Protein AF-A0AA38I294-F1 (afdb_monomer_lite)

Organism: NCBI:txid2755281

Radius of gyration: 41.19 Å; chains: 1; bounding box: 91×27×116 Å

Secondary structure (DSSP, 8-state):
--HHHH-HHHHHHHHHHHHHH---S--HHHHHHHHTTSSS-HHHHHHHHHHHHHHHHHHHHHHHHHHTTHHHHHHHHHHHHTT--S------HHHHHHHHHHHHHHHHHHHHHHHHHHHHHHHHHHHHHHHHHHHHHHHHHHHHHHHHT--

Foldseek 3Di:
DDPCLVDVVVVLVVQLVVLLVPDPVADLVNQCVVCVPVPDRSVVVNVVVSVVSSVVSSVVSVVCCVVVVVVVVSVVVVVVVVVDPDDDDDDDPVRVVVVVVVVVVVVVVVVVVVVVVVVVVVVVVVVVVVVVVVVVVVVVVVVVVVVVVVD

Sequence (151 aa):
MNPYTEHPGLALAALEKIAEEIPSGVSALDMGEVVTKLGTCPTEIHESITKSISEELKNNIRVFWEAQNVEEKLETIKGLERRDDNVRLAMSQEEVMNAINAKYLKLTKEGLLARIKKTQEENACLEKVLKEKAAMVKRQMDAVKKCDFML

pLDDT: mean 83.88, std 12.33, range [45.75, 97.81]

Structure (mmCIF, N/CA/C/O backbone):
data_AF-A0AA38I294-F1
#
_entry.id   AF-A0AA38I294-F1
#
loop_
_atom_site.group_PDB
_atom_site.id
_atom_site.type_symbol
_atom_site.label_atom_id
_atom_site.label_alt_id
_atom_site.label_comp_id
_atom_site.label_asym_id
_atom_site.label_entity_id
_atom_site.label_seq_id
_atom_site.pdbx_PDB_ins_code
_atom_site.Cartn_x
_atom_site.Cartn_y
_atom_site.Cartn_z
_atom_site.occupancy
_atom_site.B_iso_or_equiv
_atom_site.auth_seq_id
_atom_site.auth_comp_id
_atom_site.auth_asym_id
_atom_site.auth_atom_id
_atom_site.pdbx_PDB_model_num
ATOM 1 N N . MET A 1 1 ? -17.642 15.347 7.803 1.00 56.06 1 MET A N 1
ATOM 2 C CA . MET A 1 1 ? -16.660 14.312 8.193 1.00 56.06 1 MET A CA 1
ATOM 3 C C . MET A 1 1 ? -16.864 13.982 9.662 1.00 56.06 1 MET A C 1
ATOM 5 O O . MET A 1 1 ? -17.294 14.858 10.402 1.00 56.06 1 MET A O 1
ATOM 9 N N . ASN A 1 2 ? -16.655 12.727 10.065 1.00 64.56 2 ASN A N 1
ATOM 10 C CA . ASN A 1 2 ? -16.801 12.297 11.457 1.00 64.56 2 ASN A CA 1
ATOM 11 C C . ASN A 1 2 ? -15.514 12.668 12.244 1.00 64.56 2 ASN A C 1
ATOM 13 O O . ASN A 1 2 ? -14.419 12.427 11.732 1.00 64.56 2 ASN A O 1
ATOM 17 N N . PRO A 1 3 ? -15.585 13.237 13.463 1.00 61.72 3 PRO A N 1
ATOM 18 C CA . PRO A 1 3 ? -14.394 13.559 14.263 1.00 61.72 3 PRO A CA 1
ATOM 19 C C . PRO A 1 3 ? -13.466 12.356 14.523 1.00 61.72 3 PRO A C 1
ATOM 21 O 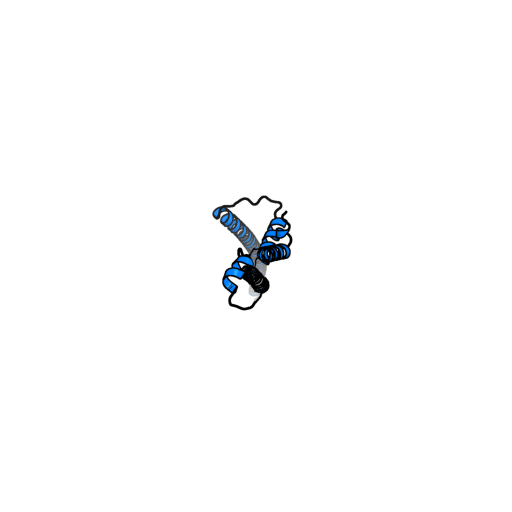O . PRO A 1 3 ? -12.251 12.524 14.626 1.00 61.72 3 PRO A O 1
ATOM 24 N N . TYR A 1 4 ? -14.003 11.132 14.553 1.00 65.69 4 TYR A N 1
ATOM 25 C CA . TYR A 1 4 ? -13.231 9.902 14.786 1.00 65.69 4 TYR A CA 1
ATOM 26 C C . TYR A 1 4 ? -12.394 9.457 13.576 1.00 65.69 4 TYR A C 1
ATOM 28 O O . TYR A 1 4 ? -11.407 8.746 13.738 1.00 65.69 4 TYR A O 1
ATOM 36 N N . THR A 1 5 ? -12.752 9.903 12.367 1.00 60.03 5 THR A N 1
ATOM 37 C CA . THR A 1 5 ? -11.949 9.689 11.148 1.00 60.03 5 THR A CA 1
ATOM 38 C C . THR A 1 5 ? -10.780 10.669 11.030 1.00 60.03 5 THR A C 1
ATOM 40 O O . THR A 1 5 ? -9.805 10.399 10.332 1.00 60.03 5 THR A O 1
ATOM 43 N N . GLU A 1 6 ? -10.837 11.813 11.716 1.00 64.19 6 GLU A N 1
ATOM 44 C CA . GLU A 1 6 ? -9.790 12.833 11.623 1.00 64.19 6 GLU A CA 1
ATOM 45 C C . GLU A 1 6 ? -8.672 12.643 12.650 1.00 64.19 6 GLU A C 1
ATOM 47 O O . GLU A 1 6 ? -7.526 12.998 12.362 1.00 64.19 6 GLU A O 1
ATOM 52 N N . HIS A 1 7 ? -8.968 12.029 13.795 1.00 77.12 7 HIS A N 1
ATOM 53 C CA . HIS A 1 7 ? -8.000 11.775 14.856 1.00 77.12 7 HIS A CA 1
ATOM 54 C C . HIS A 1 7 ? -8.198 10.365 15.435 1.00 77.12 7 HIS A C 1
ATOM 56 O O . HIS A 1 7 ? -9.078 10.178 16.277 1.00 77.12 7 HIS A O 1
ATOM 62 N N . PRO A 1 8 ? -7.371 9.379 15.037 1.00 77.62 8 PRO A N 1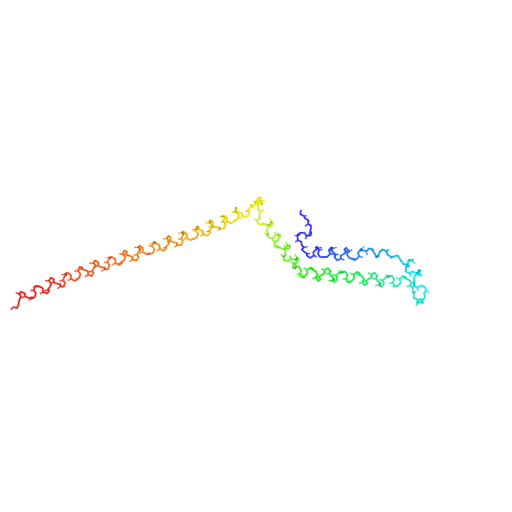
ATOM 63 C CA . PRO A 1 8 ? -7.454 8.008 15.546 1.00 77.62 8 PRO A CA 1
ATOM 64 C C . PRO A 1 8 ? -7.409 7.928 17.079 1.00 77.62 8 PRO A C 1
ATOM 66 O O . PRO A 1 8 ? -8.174 7.180 17.682 1.00 77.62 8 PRO A O 1
ATOM 69 N N . GLY A 1 9 ? -6.605 8.779 17.725 1.00 81.56 9 GLY A N 1
ATOM 70 C CA . GLY A 1 9 ? -6.566 8.881 19.187 1.00 81.56 9 GLY A CA 1
ATOM 71 C C . GLY A 1 9 ? -7.896 9.309 19.825 1.00 81.56 9 GLY A C 1
ATOM 72 O O . GLY A 1 9 ? -8.216 8.858 20.921 1.00 81.56 9 GLY A O 1
ATOM 73 N N . LEU A 1 10 ? -8.722 10.114 19.140 1.00 84.62 10 LEU A N 1
ATOM 74 C CA . LEU A 1 10 ? -10.067 10.458 19.625 1.00 84.62 10 LEU A CA 1
ATOM 75 C C . LEU A 1 10 ? -11.034 9.275 19.512 1.00 84.62 10 LEU A C 1
ATOM 77 O O . LEU A 1 10 ? -11.943 9.156 20.329 1.00 84.62 10 LEU A O 1
ATOM 81 N N . ALA A 1 11 ? -10.849 8.404 18.518 1.00 85.38 11 ALA A N 1
ATOM 82 C CA . ALA A 1 11 ? -11.647 7.192 18.370 1.00 85.38 11 ALA A CA 1
ATOM 83 C C . ALA A 1 11 ? -11.330 6.178 19.480 1.00 85.38 11 ALA A C 1
ATOM 85 O O . ALA A 1 11 ? -12.253 5.646 20.095 1.00 85.38 11 ALA A O 1
ATOM 86 N N . LEU A 1 12 ? -10.045 5.979 19.800 1.00 88.31 12 LEU A N 1
ATOM 87 C CA . LEU A 1 12 ? -9.631 5.155 20.938 1.00 88.31 12 LEU A CA 1
ATOM 88 C C . LEU A 1 12 ? -10.170 5.721 22.259 1.00 88.31 12 LEU A C 1
ATOM 90 O O . LEU A 1 12 ? -10.798 4.995 23.023 1.00 88.31 12 LEU A O 1
ATOM 94 N N . ALA A 1 13 ? -10.015 7.028 22.492 1.00 87.69 13 ALA A N 1
ATOM 95 C CA . ALA A 1 13 ? -10.537 7.678 23.694 1.00 87.69 13 ALA A CA 1
ATOM 96 C C . ALA A 1 13 ? -12.067 7.547 23.823 1.00 87.69 13 ALA A C 1
ATOM 98 O O . ALA A 1 13 ? -12.586 7.371 24.923 1.00 87.69 13 ALA A O 1
ATOM 99 N N . ALA A 1 14 ? -12.804 7.596 22.709 1.00 87.38 14 ALA A N 1
ATOM 100 C CA . ALA A 1 14 ? -14.247 7.375 22.714 1.00 87.38 14 ALA A CA 1
ATOM 101 C C . ALA A 1 14 ? -14.613 5.929 23.082 1.00 87.38 14 ALA A C 1
ATOM 103 O O . ALA A 1 14 ? -15.543 5.724 23.857 1.00 87.38 14 ALA A O 1
ATOM 104 N N . LEU A 1 15 ? -13.877 4.935 22.577 1.00 88.00 15 LEU A N 1
ATOM 105 C CA . LEU A 1 15 ? -14.075 3.530 22.946 1.00 88.00 15 LEU A CA 1
ATOM 106 C C . LEU A 1 15 ? -13.750 3.276 24.423 1.00 88.00 15 LEU A C 1
ATOM 108 O O . LEU A 1 15 ? -14.506 2.588 25.105 1.00 88.00 15 LEU A O 1
ATOM 112 N N . GLU A 1 16 ? -12.670 3.870 24.933 1.00 89.50 16 GLU A N 1
ATOM 113 C CA . GLU A 1 16 ? -12.313 3.791 26.353 1.00 89.50 16 GLU A CA 1
ATOM 114 C C . GLU A 1 16 ? -13.381 4.425 27.246 1.00 89.50 16 GLU A C 1
ATOM 116 O O . GLU A 1 16 ? -13.715 3.863 28.285 1.00 89.50 16 GLU A O 1
ATOM 121 N N . LYS A 1 17 ? -13.961 5.552 26.819 1.00 88.06 17 LYS A N 1
ATOM 122 C CA . LYS A 1 17 ? -15.071 6.198 27.523 1.00 88.06 17 LYS A CA 1
ATOM 123 C C . LYS A 1 17 ? -16.342 5.348 27.502 1.00 88.06 17 LYS A C 1
ATOM 125 O O . LYS A 1 17 ? -16.997 5.210 28.527 1.00 88.06 17 LYS A O 1
ATOM 130 N N . ILE A 1 18 ? -16.671 4.721 26.372 1.00 86.06 18 ILE A N 1
ATOM 131 C CA . ILE A 1 18 ? -17.796 3.776 26.312 1.00 86.06 18 ILE A CA 1
ATOM 132 C C . ILE A 1 18 ? -17.566 2.635 27.310 1.00 86.06 18 ILE A C 1
ATOM 134 O O . ILE A 1 18 ? -18.492 2.275 28.024 1.00 86.06 18 ILE A O 1
ATOM 138 N N . ALA A 1 19 ? -16.339 2.120 27.432 1.00 85.75 19 ALA A N 1
ATOM 139 C CA . ALA A 1 19 ? -16.006 1.083 28.410 1.00 85.75 19 ALA A CA 1
ATOM 140 C C . ALA A 1 19 ? -16.110 1.534 29.883 1.00 85.75 19 ALA A C 1
ATOM 142 O O . ALA A 1 19 ? -16.285 0.692 30.761 1.00 85.75 19 ALA A O 1
ATOM 143 N N . GLU A 1 20 ? -16.014 2.834 30.179 1.00 81.94 20 GLU A N 1
ATOM 144 C CA . GLU A 1 20 ? -16.330 3.396 31.508 1.00 81.94 20 GLU A CA 1
ATOM 145 C C . GLU A 1 20 ? -17.831 3.450 31.777 1.00 81.94 20 GLU A C 1
ATOM 147 O O . GLU A 1 20 ? -18.264 3.299 32.916 1.00 81.94 20 GLU A O 1
ATOM 152 N N . GLU A 1 21 ? -18.619 3.677 30.730 1.00 78.75 21 GLU A N 1
ATOM 153 C CA . GLU A 1 21 ? -20.060 3.888 30.822 1.00 78.75 21 GLU A CA 1
ATOM 154 C C . GLU A 1 21 ? -20.869 2.590 30.704 1.00 78.75 21 GLU A C 1
ATOM 156 O O . GLU A 1 21 ? -22.080 2.634 30.919 1.00 78.75 21 GLU A O 1
ATOM 161 N N . ILE A 1 22 ? -20.245 1.443 30.385 1.00 71.44 22 ILE A N 1
ATOM 162 C CA . ILE A 1 22 ? -20.940 0.147 30.339 1.00 71.44 22 ILE A CA 1
ATOM 163 C C . ILE A 1 22 ? -21.487 -0.154 31.742 1.00 71.44 22 ILE A C 1
ATOM 165 O O . ILE A 1 22 ? -20.709 -0.433 32.660 1.00 71.44 22 ILE A O 1
ATOM 169 N N . PRO A 1 23 ? -22.820 -0.134 31.936 1.00 63.66 23 PRO A N 1
ATOM 170 C CA . PRO A 1 23 ? -23.392 -0.512 33.212 1.00 63.66 23 PRO A CA 1
ATOM 171 C C . PRO A 1 23 ? -23.094 -1.994 33.430 1.00 63.66 23 PRO A C 1
ATOM 173 O O . PRO A 1 23 ? -23.340 -2.815 32.547 1.00 63.66 23 PRO A O 1
ATOM 176 N N . SER A 1 24 ? -22.615 -2.356 34.620 1.00 65.00 24 SER A N 1
ATOM 177 C CA . SER A 1 24 ? -22.328 -3.754 34.974 1.00 65.00 24 SER A CA 1
ATOM 178 C C . SER A 1 24 ? -23.560 -4.668 34.885 1.00 65.00 24 SER A C 1
ATOM 180 O O . SER A 1 24 ? -23.432 -5.883 34.992 1.00 65.00 24 SER A O 1
ATOM 182 N N . GLY A 1 25 ? -24.761 -4.094 34.713 1.00 68.00 25 GLY A N 1
ATOM 183 C CA . GLY A 1 25 ? -26.042 -4.802 34.714 1.00 68.00 25 GLY A CA 1
ATOM 184 C C . GLY A 1 25 ? -26.432 -5.330 36.095 1.00 68.00 25 GLY A C 1
ATOM 185 O O . GLY A 1 25 ? -27.507 -5.899 36.243 1.00 68.00 25 GLY A O 1
ATOM 186 N N . VAL A 1 26 ? -25.574 -5.120 37.095 1.00 71.25 26 VAL A N 1
ATOM 187 C CA . VAL A 1 26 ? -25.710 -5.596 38.467 1.00 71.25 26 VAL A CA 1
ATOM 188 C C . VAL A 1 26 ? -25.747 -4.369 39.364 1.00 71.25 26 VAL A C 1
ATOM 190 O O . VAL A 1 26 ? -24.837 -3.541 39.324 1.00 71.25 26 VAL A O 1
ATOM 193 N N . SER A 1 27 ? -26.801 -4.214 40.156 1.00 78.81 27 SER A N 1
ATOM 194 C CA . SER A 1 27 ? -26.914 -3.112 41.109 1.00 78.81 27 SER A CA 1
ATOM 195 C C . SER A 1 27 ? -26.208 -3.440 42.429 1.00 78.81 27 SER A C 1
ATOM 197 O O . SER A 1 27 ? -25.964 -4.600 42.765 1.00 78.81 27 SER A O 1
ATOM 199 N N . ALA A 1 28 ? -25.912 -2.417 43.235 1.00 77.25 28 ALA A N 1
ATOM 200 C CA . ALA A 1 28 ? -25.407 -2.626 44.594 1.00 77.25 28 ALA A CA 1
ATOM 201 C C . ALA A 1 28 ? -26.407 -3.398 45.487 1.00 77.25 28 ALA A C 1
ATOM 203 O O . ALA A 1 28 ? -25.993 -4.058 46.439 1.00 77.25 28 ALA A O 1
ATOM 204 N N . LEU A 1 29 ? -27.708 -3.346 45.167 1.00 79.69 29 LEU A N 1
ATOM 205 C CA . LEU A 1 29 ? -28.761 -4.134 45.818 1.00 79.69 29 LEU A CA 1
ATOM 206 C C . LEU A 1 29 ? -28.612 -5.629 45.508 1.00 79.69 29 LEU A C 1
ATOM 208 O O . LEU A 1 29 ? -28.578 -6.428 46.441 1.00 79.69 29 LEU A O 1
ATOM 212 N N . ASP A 1 30 ? -28.421 -5.985 44.234 1.00 79.25 30 ASP A N 1
ATOM 213 C CA . ASP A 1 30 ? -28.202 -7.376 43.803 1.00 79.25 30 ASP A CA 1
ATOM 214 C C . ASP A 1 30 ? -26.926 -7.956 44.433 1.00 79.25 30 ASP A C 1
ATOM 216 O O . ASP A 1 30 ? -26.890 -9.100 44.885 1.00 79.25 30 ASP A O 1
ATOM 220 N N . MET A 1 31 ? -25.876 -7.132 44.540 1.00 77.38 31 MET A N 1
ATOM 221 C CA . MET A 1 31 ? -24.659 -7.500 45.268 1.00 77.38 31 MET A CA 1
ATOM 222 C C . MET A 1 31 ? -24.939 -7.706 46.755 1.00 77.38 31 MET A C 1
ATOM 224 O O . MET A 1 31 ? -24.425 -8.648 47.349 1.00 77.38 31 MET A O 1
ATOM 228 N N . GLY A 1 32 ? -25.774 -6.860 47.359 1.00 74.50 32 GLY A N 1
ATOM 229 C CA . GLY A 1 32 ? -26.156 -6.952 48.764 1.00 74.50 32 GLY A CA 1
ATOM 230 C C . GLY A 1 32 ? -26.785 -8.291 49.124 1.00 74.50 32 GLY A C 1
ATOM 231 O O . GLY A 1 32 ? -26.404 -8.870 50.137 1.00 74.50 32 GLY A O 1
ATOM 232 N N . GLU A 1 33 ? -27.664 -8.827 48.276 1.00 75.81 33 GLU A N 1
ATOM 233 C CA . GLU A 1 33 ? -28.294 -10.136 48.494 1.00 75.81 33 GLU A CA 1
ATOM 234 C C . GLU A 1 33 ? -27.268 -11.282 48.543 1.00 75.81 33 GLU A C 1
ATOM 236 O O . GLU A 1 33 ? -27.364 -12.176 49.388 1.00 75.81 33 GLU A O 1
ATOM 241 N N . VAL A 1 34 ? -26.237 -11.222 47.697 1.00 73.69 34 VAL A N 1
ATOM 242 C CA . VAL A 1 34 ? -25.203 -12.264 47.576 1.00 73.69 34 VAL A CA 1
ATOM 243 C C . VAL A 1 34 ? -24.099 -12.117 48.633 1.00 73.69 34 VAL A C 1
ATOM 245 O O . VAL A 1 34 ? -23.580 -13.106 49.154 1.00 73.69 34 VAL A O 1
ATOM 248 N N . VAL A 1 35 ? -23.736 -10.878 48.968 1.00 70.88 35 VAL A N 1
ATOM 249 C CA . VAL A 1 35 ? -22.530 -10.514 49.734 1.00 70.88 35 VAL A CA 1
ATOM 250 C C . VAL A 1 35 ? -22.809 -10.364 51.238 1.00 70.88 35 VAL A C 1
ATOM 252 O O . VAL A 1 35 ? -21.872 -10.218 52.022 1.00 70.88 35 VAL A O 1
ATOM 255 N N . THR A 1 36 ? -24.067 -10.506 51.682 1.00 63.47 36 THR A N 1
ATOM 256 C CA . THR A 1 36 ? -24.514 -10.409 53.095 1.00 63.47 36 THR A CA 1
ATOM 257 C C . THR A 1 36 ? -23.665 -11.169 54.130 1.00 63.47 36 THR A C 1
ATOM 259 O O . THR A 1 36 ? -23.706 -10.839 55.313 1.00 63.47 36 THR A O 1
ATOM 262 N N . LYS A 1 37 ? -22.871 -12.167 53.723 1.00 65.31 37 LYS A N 1
ATOM 263 C CA . LYS A 1 37 ? -22.012 -12.972 54.610 1.00 65.31 37 LYS A CA 1
ATOM 264 C C . LYS A 1 37 ? -20.560 -12.496 54.738 1.00 65.31 37 LYS A C 1
ATOM 266 O O . LYS A 1 37 ? -19.827 -13.060 55.544 1.00 65.31 37 LYS A O 1
ATOM 271 N N . LEU A 1 38 ? -20.129 -11.500 53.962 1.00 65.81 38 LEU A N 1
ATOM 272 C CA . LEU A 1 38 ? -18.715 -11.109 53.851 1.00 65.81 38 LEU A CA 1
ATOM 273 C C . LEU A 1 38 ? -18.295 -9.970 54.798 1.00 65.81 38 LEU A C 1
ATOM 275 O O . LEU A 1 38 ? -17.114 -9.638 54.865 1.00 65.81 38 LEU A O 1
ATOM 279 N N . GLY A 1 39 ? -19.230 -9.382 55.555 1.00 67.06 39 GLY A N 1
ATOM 280 C CA . GLY A 1 39 ? -18.928 -8.315 56.523 1.00 67.06 39 GLY A CA 1
ATOM 281 C C . GLY A 1 39 ? -18.428 -7.006 55.896 1.00 67.06 39 GLY A C 1
ATOM 282 O O . GLY A 1 39 ? -17.889 -6.161 56.603 1.00 67.06 39 GLY A O 1
ATOM 283 N N . THR A 1 40 ? -18.587 -6.845 54.581 1.00 70.38 40 THR A N 1
ATOM 284 C CA . THR A 1 40 ? -18.144 -5.690 53.785 1.00 70.38 40 THR A CA 1
ATOM 285 C C . THR A 1 40 ? -19.349 -4.965 53.195 1.00 70.38 40 THR A C 1
ATOM 287 O O . THR A 1 40 ? -20.390 -5.587 52.962 1.00 70.38 40 THR A O 1
ATOM 290 N N . CYS A 1 41 ? -19.231 -3.659 52.947 1.00 80.38 41 CYS A N 1
ATOM 291 C CA . CYS A 1 41 ? -20.341 -2.892 52.397 1.00 80.38 41 CYS A CA 1
ATOM 292 C C . CYS A 1 41 ? -20.593 -3.295 50.926 1.00 80.38 41 CYS A C 1
ATOM 294 O O . CYS A 1 41 ? -19.662 -3.245 50.119 1.00 80.38 41 CYS A O 1
ATOM 296 N N . PRO A 1 42 ? -21.828 -3.666 50.530 1.00 80.56 42 PRO A N 1
ATOM 297 C CA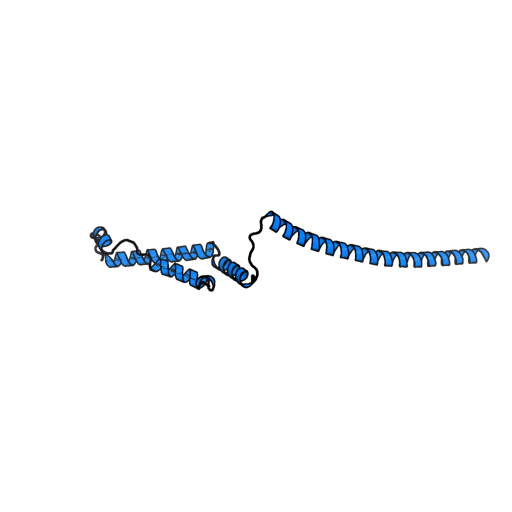 . PRO A 1 42 ? -22.131 -4.064 49.152 1.00 80.56 42 PRO A CA 1
ATOM 298 C C . PRO A 1 42 ? -21.778 -3.010 48.096 1.00 80.56 42 PRO A C 1
ATOM 300 O O . PRO A 1 42 ? -21.412 -3.368 46.978 1.00 80.56 42 PRO A O 1
ATOM 303 N N . THR A 1 43 ? -21.841 -1.721 48.448 1.00 82.38 43 THR A N 1
ATOM 304 C CA . THR A 1 43 ? -21.448 -0.619 47.558 1.00 82.38 43 THR A CA 1
ATOM 305 C C . THR A 1 43 ? -19.946 -0.600 47.290 1.00 82.38 43 THR A C 1
ATOM 307 O O . THR A 1 43 ? -19.550 -0.420 46.148 1.00 82.38 43 THR A O 1
ATOM 310 N N . GLU A 1 44 ? -19.107 -0.867 48.294 1.00 82.75 44 GLU A N 1
ATOM 311 C CA . GLU A 1 44 ? -17.644 -0.897 48.132 1.00 82.75 44 GLU A CA 1
ATOM 312 C C . GLU A 1 44 ? -17.211 -2.031 47.194 1.00 82.75 44 GLU A C 1
ATOM 314 O O . GLU A 1 44 ? -16.340 -1.859 46.340 1.00 82.75 44 GLU A O 1
ATOM 319 N N . ILE A 1 45 ? -17.848 -3.199 47.319 1.00 82.50 45 ILE A N 1
ATOM 320 C CA . ILE A 1 45 ? -17.572 -4.348 46.449 1.00 82.50 45 ILE A CA 1
ATOM 321 C C . ILE A 1 45 ? -18.087 -4.086 45.030 1.00 82.50 45 ILE A C 1
ATOM 323 O O . ILE A 1 45 ? -17.393 -4.396 44.061 1.00 82.50 45 ILE A O 1
ATOM 327 N N . HIS A 1 46 ? -19.277 -3.497 44.895 1.00 84.31 46 HIS A N 1
ATOM 328 C CA . HIS A 1 46 ? -19.843 -3.119 43.599 1.00 84.31 46 HIS A CA 1
ATOM 329 C C . HIS A 1 46 ? -18.966 -2.101 42.858 1.00 84.31 46 HIS A C 1
ATOM 331 O O . HIS A 1 46 ? -18.651 -2.308 41.684 1.00 84.31 46 HIS A O 1
ATOM 337 N N . GLU A 1 47 ? -18.508 -1.055 43.546 1.00 85.31 47 GLU A N 1
ATOM 338 C CA . GLU A 1 47 ? -17.595 -0.049 42.996 1.00 85.31 47 GLU A CA 1
ATOM 339 C C . GLU A 1 47 ? -16.259 -0.672 42.582 1.00 85.31 47 GLU A C 1
ATOM 341 O O . GLU A 1 47 ? -15.778 -0.420 41.476 1.00 85.31 47 GLU A O 1
ATOM 346 N N . SER A 1 48 ? -15.688 -1.531 43.433 1.00 85.62 48 SER A N 1
ATOM 347 C CA . SER A 1 48 ? -14.434 -2.235 43.151 1.00 85.62 48 SER A CA 1
ATOM 348 C C . SER A 1 48 ? -14.537 -3.096 41.888 1.00 85.62 48 SER A C 1
ATOM 350 O O . SER A 1 48 ? -13.718 -2.969 40.979 1.00 85.62 48 SER A O 1
ATOM 352 N N . ILE A 1 49 ? -15.591 -3.909 41.772 1.00 84.75 49 ILE A N 1
ATOM 353 C CA . ILE A 1 49 ? -15.814 -4.774 40.605 1.00 84.75 49 ILE A CA 1
ATOM 354 C C . ILE A 1 49 ? -16.059 -3.948 39.345 1.00 84.75 49 ILE A C 1
ATOM 356 O O . ILE A 1 49 ? -15.475 -4.237 38.303 1.00 84.75 49 ILE A O 1
ATOM 360 N N . THR A 1 50 ? -16.887 -2.906 39.432 1.00 85.25 50 THR A N 1
ATOM 361 C CA . THR A 1 50 ? -17.180 -2.033 38.287 1.00 85.25 50 THR A CA 1
ATOM 362 C C . THR A 1 50 ? -15.905 -1.363 37.781 1.00 85.25 50 THR A C 1
ATOM 364 O O . THR A 1 50 ? -15.647 -1.340 36.576 1.00 85.25 50 THR A O 1
ATOM 367 N N . LYS A 1 51 ? -15.054 -0.895 38.700 1.00 87.50 51 LYS A N 1
ATOM 368 C CA . LYS A 1 51 ? -13.752 -0.324 38.365 1.00 87.50 51 LYS A CA 1
ATOM 369 C C . LYS A 1 51 ? -12.830 -1.350 37.703 1.00 87.50 51 LYS A C 1
ATOM 371 O O . LYS A 1 51 ? -12.285 -1.053 36.644 1.00 87.50 51 LYS A O 1
ATOM 376 N N . SER A 1 52 ? -12.699 -2.555 38.264 1.00 88.69 52 SER A N 1
ATOM 377 C CA . SER A 1 52 ? -11.863 -3.612 37.678 1.00 88.69 52 SER A CA 1
ATOM 378 C C . SER A 1 52 ? -12.334 -4.032 36.286 1.00 88.69 52 SER A C 1
ATOM 380 O O . SER A 1 52 ? -11.512 -4.187 35.389 1.00 88.69 52 SER A O 1
ATOM 382 N N . ILE A 1 53 ? -13.646 -4.171 36.076 1.00 87.38 53 ILE A N 1
ATOM 383 C CA . ILE A 1 53 ? -14.212 -4.484 34.757 1.00 87.38 53 ILE A CA 1
ATOM 384 C C . ILE A 1 53 ? -13.896 -3.365 33.761 1.00 87.38 53 ILE A C 1
ATOM 386 O O . ILE A 1 53 ? -13.466 -3.651 32.646 1.00 87.38 53 ILE A O 1
ATOM 390 N N . SER A 1 54 ? -14.074 -2.099 34.154 1.00 88.19 54 SER A N 1
ATOM 391 C CA . SER A 1 54 ? -13.772 -0.964 33.276 1.00 88.19 54 SER A CA 1
ATOM 392 C C . SER A 1 54 ? -12.290 -0.912 32.894 1.00 88.19 54 SER A C 1
ATOM 394 O O . SER A 1 54 ? -11.957 -0.736 31.721 1.00 88.19 54 SER A O 1
ATOM 396 N N . GLU A 1 55 ? -11.392 -1.096 33.863 1.00 90.56 55 GLU A N 1
ATOM 397 C CA . GLU A 1 55 ? -9.944 -1.107 33.629 1.00 90.56 55 GLU A CA 1
ATOM 398 C C . GLU A 1 55 ? -9.536 -2.250 32.692 1.00 90.56 55 GLU A C 1
ATOM 400 O O . GLU A 1 55 ? -8.804 -2.024 31.724 1.00 90.56 55 GLU A O 1
ATOM 405 N N . GLU A 1 56 ? -10.069 -3.451 32.916 1.00 91.06 56 GLU A N 1
ATOM 406 C CA . GLU A 1 56 ? -9.785 -4.623 32.089 1.00 91.06 56 GLU A CA 1
ATOM 407 C C . GLU A 1 56 ? -10.336 -4.463 30.663 1.00 91.06 56 GLU A C 1
ATOM 409 O O . GLU A 1 56 ? -9.658 -4.779 29.684 1.00 91.06 56 GLU A O 1
ATOM 414 N N . LEU A 1 57 ? -11.542 -3.913 30.504 1.00 90.88 57 LEU A N 1
ATOM 415 C CA . LEU A 1 57 ? -12.116 -3.628 29.186 1.00 90.88 57 LEU A CA 1
ATOM 416 C C . LEU A 1 57 ? -11.275 -2.615 28.406 1.00 90.88 57 LEU A C 1
ATOM 418 O O . LEU A 1 57 ? -10.982 -2.847 27.234 1.00 90.88 57 LEU A O 1
ATOM 422 N N . LYS A 1 58 ? -10.834 -1.524 29.043 1.00 92.19 58 LYS A N 1
ATOM 423 C CA . LYS A 1 58 ? -9.935 -0.548 28.405 1.00 92.19 58 LYS A CA 1
ATOM 424 C C . LYS A 1 58 ? -8.619 -1.181 27.983 1.00 92.19 58 LYS A C 1
ATOM 426 O O . LYS A 1 58 ? -8.146 -0.923 26.879 1.00 92.19 58 LYS A O 1
ATOM 431 N N . ASN A 1 59 ? -8.039 -2.016 28.843 1.00 94.25 59 ASN A N 1
ATOM 432 C CA . ASN A 1 59 ? -6.805 -2.722 28.528 1.00 94.25 59 ASN A CA 1
ATOM 433 C C . ASN A 1 59 ? -6.985 -3.617 27.291 1.00 94.25 59 ASN A C 1
ATOM 435 O O . ASN A 1 59 ? -6.203 -3.533 26.347 1.00 94.25 59 ASN A O 1
ATOM 439 N N . ASN A 1 60 ? -8.071 -4.391 27.238 1.00 93.69 60 ASN A N 1
ATOM 440 C CA . ASN A 1 60 ? -8.391 -5.227 26.081 1.00 93.69 60 ASN A CA 1
ATOM 441 C C . ASN A 1 60 ? -8.629 -4.408 24.804 1.00 93.69 60 ASN A C 1
ATOM 443 O O . ASN A 1 60 ? -8.163 -4.801 23.733 1.00 93.69 60 ASN A O 1
ATOM 447 N N . ILE A 1 61 ? -9.297 -3.252 24.904 1.00 94.25 61 ILE A N 1
ATOM 448 C CA . ILE A 1 61 ? -9.472 -2.326 23.776 1.00 94.25 61 ILE A CA 1
ATOM 449 C C . ILE A 1 61 ? -8.112 -1.844 23.262 1.00 94.25 61 ILE A C 1
ATOM 451 O O . ILE A 1 61 ? -7.892 -1.887 22.054 1.00 94.25 61 ILE A O 1
ATOM 455 N N . ARG A 1 62 ? -7.185 -1.441 24.142 1.00 93.12 62 ARG A N 1
ATOM 456 C CA . ARG A 1 62 ? -5.832 -1.002 23.748 1.00 93.12 62 ARG A CA 1
ATOM 457 C C . ARG A 1 62 ? -5.033 -2.114 23.087 1.00 93.12 62 ARG A C 1
ATOM 459 O O . ARG A 1 62 ? -4.503 -1.914 21.999 1.00 93.12 62 ARG A O 1
ATOM 466 N N . VAL A 1 63 ? -5.010 -3.300 23.695 1.00 95.62 63 VAL A N 1
ATOM 467 C CA . VAL A 1 63 ? -4.309 -4.464 23.136 1.00 95.62 63 VAL A CA 1
ATOM 468 C C . VAL A 1 63 ? -4.859 -4.807 21.753 1.00 95.62 63 VAL A C 1
ATOM 470 O O . VAL A 1 63 ? -4.089 -5.044 20.828 1.00 95.62 63 VAL A O 1
ATOM 473 N N . PHE A 1 64 ? -6.182 -4.793 21.575 1.00 94.69 64 PHE A N 1
ATOM 474 C CA . PHE A 1 64 ? -6.797 -5.000 20.266 1.00 94.69 64 PHE A CA 1
ATOM 475 C C . PHE A 1 64 ? -6.430 -3.890 19.270 1.00 94.69 64 PHE A C 1
ATOM 477 O O . PHE A 1 64 ? -6.105 -4.183 18.118 1.00 94.69 64 PHE A O 1
ATOM 484 N N . TRP A 1 65 ? -6.475 -2.630 19.710 1.00 94.38 65 TRP A N 1
ATOM 485 C CA . TRP A 1 65 ? -6.157 -1.455 18.899 1.00 94.38 65 TRP A CA 1
ATOM 486 C C . TRP A 1 65 ? -4.742 -1.531 18.320 1.00 94.38 65 TRP A C 1
ATOM 488 O O . TRP A 1 65 ? -4.548 -1.322 17.118 1.00 94.38 65 TRP A O 1
ATOM 498 N N . GLU A 1 66 ? -3.779 -1.902 19.162 1.00 93.31 66 GLU A N 1
ATOM 499 C CA . GLU A 1 66 ? -2.384 -2.119 18.788 1.00 93.31 66 GLU A CA 1
ATOM 500 C C . GLU A 1 66 ? -2.223 -3.375 17.926 1.00 93.31 66 GLU A C 1
ATOM 502 O O . GLU A 1 66 ? -1.683 -3.298 16.828 1.00 93.31 66 GLU A O 1
ATOM 507 N N . ALA A 1 67 ? -2.756 -4.525 18.353 1.00 94.81 67 ALA A N 1
ATOM 508 C CA . ALA A 1 67 ? -2.601 -5.794 17.635 1.00 94.81 67 ALA A CA 1
ATOM 509 C C . ALA A 1 67 ? -3.177 -5.763 16.211 1.00 94.81 67 ALA A C 1
ATOM 511 O O . ALA A 1 67 ? -2.709 -6.483 15.329 1.00 94.81 67 ALA A O 1
ATOM 512 N N . GLN A 1 68 ? -4.209 -4.952 15.979 1.00 93.06 68 GLN A N 1
ATOM 513 C CA . GLN A 1 68 ? -4.823 -4.792 14.664 1.00 93.06 68 GLN A CA 1
ATOM 514 C C . GLN A 1 68 ? -4.267 -3.611 13.865 1.00 93.06 68 GLN A C 1
ATOM 516 O O . GLN A 1 68 ? -4.761 -3.383 12.753 1.00 93.06 68 GLN A O 1
ATOM 521 N N . ASN A 1 69 ? -3.269 -2.883 14.381 1.00 91.00 69 ASN A N 1
ATOM 522 C CA . ASN A 1 69 ? -2.719 -1.663 13.784 1.00 91.00 69 ASN A CA 1
ATOM 523 C C . ASN A 1 69 ? -3.833 -0.695 13.346 1.00 91.00 69 ASN A C 1
ATOM 525 O O . ASN A 1 69 ? -3.855 -0.213 12.209 1.00 91.00 69 ASN A O 1
ATOM 529 N N . VAL A 1 70 ? -4.832 -0.481 14.211 1.00 89.25 70 VAL A N 1
ATOM 530 C CA . VAL A 1 70 ? -6.034 0.292 13.852 1.00 89.25 70 VAL A CA 1
ATOM 531 C C . VAL A 1 70 ? -5.671 1.734 13.500 1.00 89.25 70 VAL A C 1
ATOM 533 O O . VAL A 1 70 ? -6.200 2.277 12.531 1.00 89.25 70 VAL A O 1
ATOM 536 N N . GLU A 1 71 ? -4.729 2.326 14.234 1.00 87.44 71 GLU A N 1
ATOM 537 C CA . GLU A 1 71 ? -4.244 3.685 13.987 1.00 87.44 71 GLU A CA 1
ATOM 538 C C . GLU A 1 71 ? -3.664 3.845 12.574 1.00 87.44 71 GLU A C 1
ATOM 540 O O . GLU A 1 71 ? -4.154 4.672 11.806 1.00 87.44 71 GLU A O 1
ATOM 545 N N . GLU A 1 72 ? -2.724 2.985 12.175 1.00 87.44 72 GLU A N 1
ATOM 546 C CA . GLU A 1 72 ? -2.100 3.019 10.844 1.00 87.44 72 GLU A CA 1
ATOM 547 C C . GLU A 1 72 ? -3.124 2.800 9.714 1.00 87.44 72 GLU A C 1
ATOM 549 O O . GLU A 1 72 ? -3.079 3.454 8.664 1.00 87.44 72 GLU A O 1
ATOM 554 N N . LYS A 1 73 ? -4.100 1.906 9.927 1.00 86.94 73 LYS A N 1
ATOM 555 C CA . LYS A 1 73 ? -5.190 1.666 8.968 1.00 86.94 73 LYS A CA 1
ATOM 556 C C . LYS A 1 73 ? -6.066 2.906 8.788 1.00 86.94 73 LYS A C 1
ATOM 558 O O . LYS A 1 73 ? -6.391 3.253 7.651 1.00 86.94 73 LYS A O 1
ATOM 563 N N . LEU A 1 74 ? -6.427 3.587 9.877 1.00 85.44 74 LEU A N 1
ATOM 564 C CA . LEU A 1 74 ? -7.214 4.822 9.823 1.00 85.44 74 LEU A CA 1
ATOM 565 C C . LEU A 1 74 ? -6.433 5.960 9.157 1.00 85.44 74 LEU A C 1
ATOM 567 O O . LEU A 1 74 ? -6.987 6.668 8.314 1.00 85.44 74 LEU A O 1
ATOM 571 N N . GLU A 1 75 ? -5.140 6.103 9.453 1.00 84.00 75 GLU A N 1
ATOM 572 C CA . GLU A 1 75 ? -4.279 7.078 8.775 1.00 84.00 75 GLU A CA 1
ATOM 573 C C . GLU A 1 75 ? -4.157 6.805 7.272 1.00 84.00 75 GLU A C 1
ATOM 575 O O . GLU A 1 75 ? -4.243 7.731 6.460 1.00 84.00 75 GLU A O 1
ATOM 580 N N . THR A 1 76 ? -4.025 5.534 6.885 1.00 83.25 76 THR A N 1
ATOM 581 C CA . THR A 1 76 ? -3.976 5.118 5.478 1.00 83.25 76 THR A CA 1
ATOM 582 C C . THR A 1 76 ? -5.272 5.470 4.755 1.00 83.25 76 THR A C 1
ATOM 584 O O . THR A 1 76 ? -5.229 6.069 3.679 1.00 83.25 76 THR A O 1
ATOM 587 N N . ILE A 1 77 ? -6.428 5.157 5.351 1.00 81.88 77 ILE A N 1
ATOM 588 C CA . ILE A 1 77 ? -7.745 5.507 4.797 1.00 81.88 77 ILE A CA 1
ATOM 589 C C . ILE A 1 77 ? -7.866 7.024 4.633 1.00 81.88 77 ILE A C 1
ATOM 591 O O . ILE A 1 77 ? -8.247 7.494 3.566 1.00 81.88 77 ILE A O 1
ATOM 595 N N . LYS A 1 78 ? -7.446 7.805 5.628 1.00 76.56 78 LYS A N 1
ATOM 596 C CA . LYS A 1 78 ? -7.462 9.269 5.554 1.00 76.56 78 LYS A CA 1
ATOM 597 C C . LYS A 1 78 ? -6.544 9.813 4.457 1.00 76.56 78 LYS A C 1
ATOM 599 O O . LYS A 1 78 ? -6.897 10.752 3.744 1.00 76.56 78 LYS A O 1
ATOM 604 N N . GLY A 1 79 ? -5.349 9.241 4.307 1.00 77.38 79 GLY A N 1
ATOM 605 C CA . GLY A 1 79 ? -4.420 9.592 3.232 1.00 77.38 79 GLY A CA 1
ATOM 606 C C . GLY A 1 79 ? -4.989 9.281 1.848 1.00 77.38 79 GLY A C 1
ATOM 607 O O . GLY A 1 79 ? -4.751 10.025 0.900 1.00 77.38 79 GLY A O 1
ATOM 608 N N . LEU A 1 80 ? -5.767 8.208 1.754 1.00 75.94 80 LEU A N 1
ATOM 609 C CA . LEU A 1 80 ? -6.497 7.794 0.567 1.00 75.94 80 LEU A CA 1
ATOM 610 C C . LEU A 1 80 ? -7.680 8.728 0.254 1.00 75.94 80 LEU A C 1
ATOM 612 O O . LEU A 1 80 ? -7.817 9.141 -0.891 1.00 75.94 80 LEU A O 1
ATOM 616 N N . GLU A 1 81 ? -8.472 9.121 1.252 1.00 73.62 81 GLU A N 1
ATOM 617 C CA . GLU A 1 81 ? -9.585 10.074 1.099 1.00 73.62 81 GLU A CA 1
ATOM 618 C C . GLU A 1 81 ? -9.108 11.475 0.696 1.00 73.62 81 GLU A C 1
ATOM 620 O O . GLU A 1 81 ? -9.736 12.128 -0.127 1.00 73.62 81 GLU A O 1
ATOM 625 N N . ARG A 1 82 ? -7.970 11.938 1.229 1.00 70.75 82 ARG A N 1
ATOM 626 C CA . ARG A 1 82 ? -7.396 13.256 0.895 1.00 70.75 82 ARG A CA 1
ATOM 627 C C . ARG A 1 82 ? -6.796 13.344 -0.510 1.00 70.75 82 ARG A C 1
ATOM 629 O O . ARG A 1 82 ? -6.542 14.449 -0.977 1.00 70.75 82 ARG A O 1
ATOM 636 N N . ARG A 1 83 ? -6.464 12.209 -1.132 1.00 64.12 83 ARG A N 1
ATOM 637 C CA . ARG A 1 83 ? -5.818 12.152 -2.457 1.00 64.12 83 ARG A CA 1
ATOM 638 C C . ARG A 1 83 ? -6.807 11.915 -3.599 1.00 64.12 83 ARG A C 1
ATOM 640 O O . ARG A 1 83 ? -6.415 12.090 -4.750 1.00 64.12 83 ARG A O 1
ATOM 647 N N . ASP A 1 84 ? -8.043 11.524 -3.298 1.00 57.47 84 ASP A N 1
ATOM 648 C CA . ASP A 1 84 ? -9.080 11.240 -4.289 1.00 57.47 84 ASP A CA 1
ATOM 649 C C . ASP A 1 84 ? -10.090 12.398 -4.371 1.00 57.47 84 ASP A C 1
ATOM 651 O O . ASP A 1 84 ? -11.107 12.400 -3.687 1.00 57.47 84 ASP A O 1
ATOM 655 N N . ASP A 1 85 ? -9.849 13.348 -5.282 1.00 57.12 85 ASP A N 1
ATOM 656 C CA . ASP A 1 85 ? -10.915 14.210 -5.832 1.00 57.12 85 ASP A CA 1
ATOM 657 C C . ASP A 1 85 ? -11.760 13.459 -6.886 1.00 57.12 85 ASP A C 1
ATOM 659 O O . ASP A 1 85 ? -12.778 13.957 -7.369 1.00 57.12 85 ASP A O 1
ATOM 663 N N . ASN A 1 86 ? -11.345 12.243 -7.262 1.00 59.81 86 ASN A N 1
ATOM 664 C CA . ASN A 1 86 ? -12.007 11.422 -8.267 1.00 59.81 86 ASN A CA 1
ATOM 665 C C . ASN A 1 86 ? -12.830 10.304 -7.618 1.00 59.81 86 ASN A C 1
ATOM 667 O O . ASN A 1 86 ? -12.387 9.618 -6.699 1.00 59.81 86 ASN A O 1
ATOM 671 N N . VAL A 1 87 ? -14.037 10.094 -8.144 1.00 60.59 87 VAL A N 1
ATOM 672 C CA . VAL A 1 87 ? -14.954 9.029 -7.723 1.00 60.59 87 VAL A CA 1
ATOM 673 C C . VAL A 1 87 ? -14.259 7.672 -7.842 1.00 60.59 87 VAL A C 1
ATOM 675 O O . VAL A 1 87 ? -13.911 7.240 -8.942 1.00 60.59 87 VAL A O 1
ATOM 678 N N . ARG A 1 88 ? -14.091 6.972 -6.714 1.00 63.00 88 ARG A N 1
ATOM 679 C CA . ARG A 1 88 ? -13.682 5.563 -6.703 1.00 63.00 88 ARG A CA 1
ATOM 680 C C . ARG A 1 88 ? -14.753 4.725 -7.377 1.00 63.00 88 ARG A C 1
ATOM 682 O O . ARG A 1 88 ? -15.791 4.435 -6.788 1.00 63.00 88 ARG A O 1
ATOM 689 N N . LEU A 1 89 ? -14.495 4.333 -8.615 1.00 67.06 89 LEU A N 1
ATOM 690 C CA . LEU A 1 89 ? -15.310 3.349 -9.306 1.00 67.06 89 LEU A CA 1
ATOM 691 C C . LEU A 1 89 ? -14.881 1.961 -8.837 1.00 67.06 89 LEU A C 1
ATOM 693 O O . LEU A 1 89 ? -13.691 1.648 -8.800 1.00 67.06 89 LEU A O 1
ATOM 697 N N . ALA A 1 90 ? -15.851 1.133 -8.459 1.00 69.12 90 ALA A N 1
ATOM 698 C CA . ALA A 1 90 ? -15.592 -0.274 -8.211 1.00 69.12 90 ALA A CA 1
ATOM 699 C C . ALA A 1 90 ? -15.138 -0.912 -9.531 1.00 69.12 90 ALA A C 1
ATOM 701 O O . ALA A 1 90 ? -15.929 -1.040 -10.462 1.00 69.12 90 ALA A O 1
ATOM 702 N N . MET A 1 91 ? -13.855 -1.258 -9.617 1.00 78.50 91 MET A N 1
ATOM 703 C CA . MET A 1 91 ? -13.286 -1.966 -10.760 1.00 78.50 91 MET A CA 1
ATOM 704 C C . MET A 1 91 ? -13.318 -3.468 -10.492 1.00 78.50 91 MET A C 1
ATOM 706 O O . MET A 1 91 ? -13.028 -3.925 -9.383 1.00 78.50 91 MET A O 1
ATOM 710 N N . SER A 1 92 ? -13.638 -4.245 -11.517 1.00 87.12 92 SER A N 1
ATOM 711 C CA . SER A 1 92 ? -13.473 -5.694 -11.492 1.00 87.12 92 SER A CA 1
ATOM 712 C C . SER A 1 92 ? -11.990 -6.075 -11.393 1.00 87.12 92 SER A C 1
ATOM 714 O O . SER A 1 92 ? -11.094 -5.315 -11.771 1.00 87.12 92 SER A O 1
ATOM 716 N N . GLN A 1 93 ? -11.710 -7.288 -10.904 1.00 85.19 93 GLN A N 1
ATOM 717 C CA . GLN A 1 93 ? -10.335 -7.798 -10.828 1.00 85.19 93 GLN A CA 1
ATOM 718 C C . GLN A 1 93 ? -9.642 -7.809 -12.197 1.00 85.19 93 GLN A C 1
ATOM 720 O O . GLN A 1 93 ? -8.448 -7.522 -12.280 1.00 85.19 93 GLN A O 1
ATOM 725 N N . GLU A 1 94 ? -10.385 -8.098 -13.267 1.00 90.81 94 GLU A N 1
ATOM 726 C CA . GLU A 1 94 ? -9.862 -8.106 -14.632 1.00 90.81 94 GLU A CA 1
ATOM 727 C C . GLU A 1 94 ? -9.458 -6.699 -15.095 1.00 90.81 94 GLU A C 1
ATOM 729 O O . GLU A 1 94 ? -8.367 -6.516 -15.634 1.00 90.81 94 GLU A O 1
ATOM 734 N N . GLU A 1 95 ? -10.270 -5.679 -14.811 1.00 86.12 95 GLU A N 1
ATOM 735 C CA . GLU A 1 95 ? -9.945 -4.286 -15.138 1.00 86.12 95 GLU A CA 1
ATOM 736 C C . GLU A 1 95 ? -8.714 -3.784 -14.373 1.00 86.12 95 GLU A C 1
ATOM 738 O O . GLU A 1 95 ? -7.849 -3.125 -14.957 1.00 86.12 95 GLU A O 1
ATOM 743 N N . VAL A 1 96 ? -8.589 -4.135 -13.088 1.00 86.31 96 VAL A N 1
ATOM 744 C CA . VAL A 1 96 ? -7.400 -3.809 -12.282 1.00 86.31 96 VAL A CA 1
ATOM 745 C C . VAL A 1 96 ? -6.156 -4.480 -12.865 1.00 86.31 96 VAL A C 1
ATOM 747 O O . VAL A 1 96 ? -5.129 -3.825 -13.061 1.00 86.31 96 VAL A O 1
ATOM 750 N N . MET A 1 97 ? -6.250 -5.771 -13.191 1.00 87.69 97 MET A N 1
ATOM 751 C CA . MET A 1 97 ? -5.140 -6.529 -13.767 1.00 87.69 97 MET A CA 1
ATOM 752 C C . MET A 1 97 ? -4.710 -5.948 -15.118 1.00 87.69 97 MET A C 1
ATOM 754 O O . MET A 1 97 ? -3.520 -5.755 -15.369 1.00 87.69 97 MET A O 1
ATOM 758 N N . ASN A 1 98 ? -5.674 -5.590 -15.967 1.00 91.81 98 ASN A N 1
ATOM 759 C CA . ASN A 1 98 ? -5.416 -4.977 -17.265 1.00 91.81 98 ASN A CA 1
ATOM 760 C C . ASN A 1 98 ? -4.752 -3.602 -17.133 1.00 91.81 98 ASN A C 1
ATOM 762 O O . ASN A 1 98 ? -3.813 -3.313 -17.874 1.00 91.81 98 ASN A O 1
ATOM 766 N N . ALA A 1 99 ? -5.163 -2.775 -16.168 1.00 85.94 99 ALA A N 1
ATOM 767 C CA . ALA A 1 99 ? -4.529 -1.482 -15.912 1.00 85.94 99 ALA A CA 1
ATOM 768 C C . ALA A 1 99 ? -3.066 -1.630 -15.449 1.00 85.94 99 ALA A C 1
ATOM 770 O O . ALA A 1 99 ? -2.179 -0.919 -15.937 1.00 85.94 99 ALA A O 1
ATOM 771 N N . ILE A 1 100 ? -2.794 -2.585 -14.552 1.00 87.38 100 ILE A N 1
ATOM 772 C CA . ILE A 1 100 ? -1.432 -2.902 -14.092 1.00 87.38 100 ILE A CA 1
ATOM 773 C C . ILE A 1 100 ? -0.578 -3.391 -15.267 1.00 87.38 100 ILE A C 1
ATOM 775 O O . ILE A 1 100 ? 0.513 -2.860 -15.506 1.00 87.38 100 ILE A O 1
ATOM 779 N N . ASN A 1 101 ? -1.096 -4.348 -16.039 1.00 92.25 101 ASN A N 1
ATOM 780 C CA . ASN A 1 101 ? -0.410 -4.905 -17.201 1.00 92.25 101 ASN A CA 1
ATOM 781 C C . ASN A 1 101 ? -0.129 -3.835 -18.255 1.00 92.25 101 ASN A C 1
ATOM 783 O O . ASN A 1 101 ? 0.986 -3.764 -18.763 1.00 92.25 101 ASN A O 1
ATOM 787 N N . ALA A 1 102 ? -1.087 -2.951 -18.542 1.00 92.69 102 ALA A N 1
ATOM 788 C CA . ALA A 1 102 ? -0.909 -1.856 -19.491 1.00 92.69 102 ALA A CA 1
ATOM 789 C C . ALA A 1 102 ? 0.219 -0.903 -19.066 1.00 92.69 102 ALA A C 1
ATOM 791 O O . ALA A 1 102 ? 1.036 -0.495 -19.897 1.00 92.69 102 ALA A O 1
ATOM 792 N N . LYS A 1 103 ? 0.313 -0.582 -17.767 1.00 92.38 103 LYS A N 1
ATOM 793 C CA . LYS A 1 103 ? 1.399 0.249 -17.228 1.00 92.38 103 LYS A CA 1
ATOM 794 C C . LYS A 1 103 ? 2.758 -0.429 -17.391 1.00 92.38 103 LYS A C 1
ATOM 796 O O . LYS A 1 103 ? 3.709 0.219 -17.829 1.00 92.38 103 LYS A O 1
ATOM 801 N N . TYR A 1 104 ? 2.846 -1.721 -17.077 1.00 93.94 104 TYR A N 1
ATOM 802 C CA . TYR A 1 104 ? 4.077 -2.486 -17.260 1.00 93.94 104 TYR A CA 1
ATOM 803 C C . TYR A 1 104 ? 4.471 -2.555 -18.738 1.00 93.94 104 TYR A C 1
ATOM 805 O O . TYR A 1 104 ? 5.600 -2.227 -19.091 1.00 93.94 104 TYR A O 1
ATOM 813 N N . LEU A 1 105 ? 3.514 -2.860 -19.619 1.00 95.12 105 LEU A N 1
ATOM 814 C CA . LEU A 1 105 ? 3.723 -2.936 -21.063 1.00 95.12 105 LEU A CA 1
ATOM 815 C C . LEU A 1 105 ? 4.252 -1.613 -21.632 1.00 95.12 105 LEU A C 1
ATOM 817 O O . LEU A 1 105 ? 5.149 -1.612 -22.477 1.00 95.12 105 LEU A O 1
ATOM 821 N N . LYS A 1 106 ? 3.729 -0.480 -21.146 1.00 95.81 106 LYS A N 1
ATOM 822 C CA . LYS A 1 106 ? 4.200 0.855 -21.528 1.00 95.81 106 LYS A CA 1
ATOM 823 C C . LYS A 1 106 ? 5.663 1.068 -21.133 1.00 95.81 106 LYS A C 1
ATOM 825 O O . LYS A 1 106 ? 6.464 1.437 -21.989 1.00 95.81 106 LYS A O 1
ATOM 830 N N . LEU A 1 107 ? 6.020 0.769 -19.883 1.00 95.62 107 LEU A N 1
ATOM 831 C CA . LEU A 1 107 ? 7.399 0.879 -19.395 1.00 95.62 107 LEU A CA 1
ATOM 832 C C . LEU A 1 107 ? 8.352 -0.041 -20.170 1.00 95.62 107 LEU A C 1
ATOM 834 O O . LEU A 1 107 ? 9.435 0.380 -20.575 1.00 95.62 107 LEU A O 1
ATOM 838 N N . THR A 1 108 ? 7.941 -1.283 -20.438 1.00 96.12 108 THR A N 1
ATOM 839 C CA . THR A 1 108 ? 8.733 -2.225 -21.236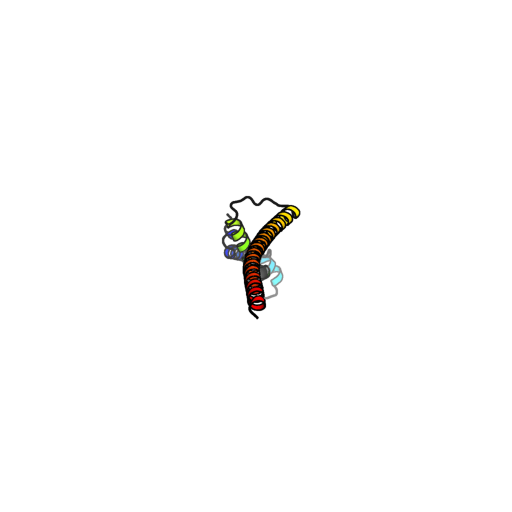 1.00 96.12 108 THR A CA 1
ATOM 840 C C . THR A 1 108 ? 8.936 -1.714 -22.660 1.00 96.12 108 THR A C 1
ATOM 842 O O . THR A 1 10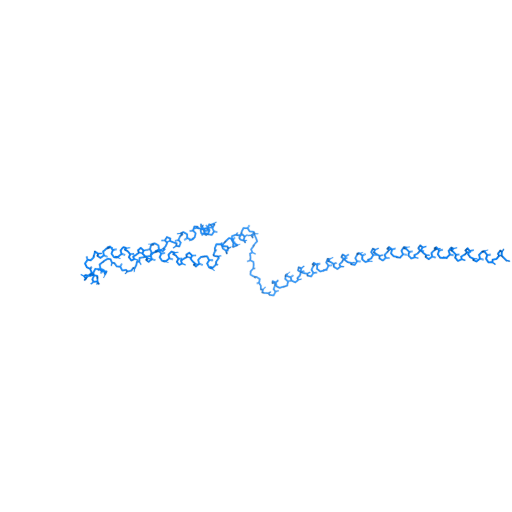8 ? 10.056 -1.756 -23.167 1.00 96.12 108 THR A O 1
ATOM 845 N N . LYS A 1 109 ? 7.886 -1.189 -23.304 1.00 97.19 109 LYS A N 1
ATOM 846 C CA . LYS A 1 109 ? 7.974 -0.612 -24.651 1.00 97.19 109 LYS A CA 1
ATOM 847 C C . LYS A 1 109 ? 8.952 0.562 -24.694 1.00 97.19 109 LYS A C 1
ATOM 849 O O . LYS A 1 109 ? 9.799 0.606 -25.582 1.00 97.19 109 LYS A O 1
ATOM 854 N N . GLU A 1 110 ? 8.857 1.488 -23.745 1.00 97.12 110 GLU A N 1
ATOM 855 C CA . GLU A 1 110 ? 9.767 2.635 -23.643 1.00 97.12 110 GLU A CA 1
ATOM 856 C C . GLU A 1 110 ? 11.223 2.178 -23.450 1.00 97.12 110 GLU A C 1
ATOM 858 O O . GLU A 1 110 ? 12.118 2.644 -24.159 1.00 97.12 110 GLU A O 1
ATOM 863 N N . GLY A 1 111 ? 11.459 1.190 -22.579 1.00 97.00 111 GLY A N 1
ATOM 864 C CA . GLY A 1 111 ? 12.785 0.606 -22.369 1.00 97.00 111 GLY A CA 1
ATOM 865 C C . GLY A 1 111 ? 13.354 -0.089 -23.612 1.00 97.00 111 GLY A C 1
ATOM 866 O O . GLY A 1 111 ? 14.535 0.068 -23.930 1.00 97.00 111 GLY A O 1
ATOM 867 N N . LEU A 1 112 ? 12.525 -0.828 -24.355 1.00 97.56 112 LEU A N 1
ATOM 868 C CA . LEU A 1 112 ? 12.937 -1.469 -25.607 1.00 97.56 112 LEU A CA 1
ATOM 869 C C . LEU A 1 112 ? 13.273 -0.439 -26.689 1.00 97.56 112 LEU A C 1
ATOM 871 O O . LEU A 1 112 ? 14.297 -0.580 -27.355 1.00 97.56 112 LEU A O 1
ATOM 875 N N . LEU A 1 113 ? 12.472 0.619 -26.831 1.00 97.62 113 LEU A N 1
ATOM 876 C CA . LEU A 1 113 ? 12.748 1.701 -27.781 1.00 97.62 113 LEU A CA 1
ATOM 877 C C . LEU A 1 113 ? 14.072 2.407 -27.472 1.00 97.62 113 LEU A C 1
ATOM 879 O O . LEU A 1 113 ? 14.857 2.661 -28.386 1.00 97.62 113 LEU A O 1
ATOM 883 N N . ALA A 1 114 ? 14.359 2.664 -26.194 1.00 97.56 114 ALA A N 1
ATOM 884 C CA . ALA A 1 114 ? 15.633 3.245 -25.779 1.00 97.56 114 ALA A CA 1
ATOM 885 C C . ALA A 1 114 ? 16.824 2.341 -26.143 1.00 97.56 114 ALA A C 1
ATOM 887 O O . ALA A 1 114 ? 17.838 2.822 -26.651 1.00 97.56 114 ALA A O 1
ATOM 888 N N . ARG A 1 115 ? 16.691 1.022 -25.945 1.00 97.31 115 ARG A N 1
ATOM 889 C CA . ARG A 1 115 ? 17.725 0.047 -26.329 1.00 97.31 115 ARG A CA 1
ATOM 890 C C . ARG A 1 115 ? 17.931 -0.010 -27.839 1.00 97.31 115 ARG A C 1
ATOM 892 O O . ARG A 1 115 ? 19.075 0.014 -28.277 1.00 97.31 115 ARG A O 1
ATOM 899 N N . ILE A 1 116 ? 16.850 -0.039 -28.620 1.00 97.81 116 ILE A N 1
ATOM 900 C CA . ILE A 1 116 ? 16.919 -0.030 -30.089 1.00 97.81 116 ILE A CA 1
ATOM 901 C C . ILE A 1 116 ? 17.670 1.209 -30.572 1.00 97.81 116 ILE A C 1
ATOM 903 O O . ILE A 1 116 ? 18.597 1.084 -31.369 1.00 97.81 116 ILE A O 1
ATOM 907 N N . LYS A 1 117 ? 17.314 2.389 -30.051 1.00 97.50 117 LYS A N 1
ATOM 908 C CA . LYS A 1 117 ? 17.977 3.645 -30.409 1.00 97.50 117 LYS A CA 1
ATOM 909 C C . LYS A 1 117 ? 19.476 3.593 -30.106 1.00 97.50 117 LYS A C 1
ATOM 911 O O . LYS A 1 117 ? 20.283 3.900 -30.977 1.00 97.50 117 LYS A O 1
ATOM 916 N N . LYS A 1 118 ? 19.850 3.127 -28.912 1.00 97.81 118 LYS A N 1
ATOM 917 C CA . LYS A 1 118 ? 21.257 2.974 -28.522 1.00 97.81 118 LYS A CA 1
ATOM 918 C C . LYS A 1 118 ? 22.018 2.042 -29.472 1.00 97.81 118 LYS A C 1
ATOM 920 O O . LYS A 1 118 ? 23.094 2.391 -29.941 1.00 97.81 118 LYS A O 1
ATOM 925 N N . THR A 1 119 ? 21.449 0.884 -29.805 1.00 97.25 119 THR A N 1
ATOM 926 C CA . THR A 1 119 ? 22.081 -0.062 -30.738 1.00 97.25 119 THR A CA 1
ATOM 927 C C . THR A 1 119 ? 22.216 0.522 -32.147 1.00 97.25 119 THR A C 1
ATOM 929 O O . THR A 1 119 ? 23.217 0.280 -32.816 1.00 97.25 119 THR A O 1
ATOM 932 N N . GLN A 1 120 ? 21.249 1.320 -32.609 1.00 97.31 120 GLN A N 1
ATOM 933 C CA . GLN A 1 120 ? 21.355 2.016 -33.896 1.00 97.31 120 GLN A CA 1
ATOM 934 C C . GLN A 1 120 ? 22.502 3.036 -33.905 1.00 97.31 120 GLN A C 1
ATOM 936 O O . GLN A 1 120 ? 23.251 3.098 -34.879 1.00 97.31 120 GLN A O 1
ATOM 941 N N . GLU A 1 121 ? 22.674 3.795 -32.823 1.00 97.12 121 GLU A N 1
ATOM 942 C CA . GLU A 1 121 ? 23.780 4.749 -32.668 1.00 97.12 121 GLU A CA 1
ATOM 943 C C . GLU A 1 121 ? 25.146 4.041 -32.641 1.00 97.12 121 GLU A C 1
ATOM 945 O O . GLU A 1 121 ? 26.082 4.461 -33.328 1.00 97.12 121 GLU A O 1
ATOM 950 N N . GLU A 1 122 ? 25.255 2.928 -31.908 1.00 97.12 122 GLU A N 1
ATOM 951 C CA . GLU A 1 122 ? 26.467 2.100 -31.854 1.00 97.12 122 GLU A CA 1
ATOM 952 C C . GLU A 1 122 ? 26.815 1.515 -33.229 1.00 97.12 122 GLU A C 1
ATOM 954 O O . GLU A 1 122 ? 27.960 1.618 -33.672 1.00 97.12 122 GLU A O 1
ATOM 959 N N . ASN A 1 123 ? 25.828 0.975 -33.947 1.00 97.25 123 ASN A N 1
ATOM 960 C CA . ASN A 1 123 ? 26.030 0.442 -35.294 1.00 97.25 123 ASN A CA 1
ATOM 961 C C . ASN A 1 123 ? 26.482 1.527 -36.276 1.00 97.25 123 ASN A C 1
ATOM 963 O O . ASN A 1 123 ? 27.418 1.301 -37.041 1.00 97.25 123 ASN A O 1
ATOM 967 N N . ALA A 1 124 ? 25.885 2.721 -36.226 1.00 96.44 124 ALA A N 1
ATOM 968 C CA . ALA A 1 124 ? 26.294 3.834 -37.081 1.00 96.44 124 ALA A CA 1
ATOM 969 C C . ALA A 1 124 ? 27.757 4.246 -36.820 1.00 96.44 124 ALA A C 1
ATOM 971 O O . ALA A 1 124 ? 28.509 4.546 -37.753 1.00 96.44 124 ALA A O 1
ATOM 972 N N . CYS A 1 125 ? 28.186 4.214 -35.555 1.00 96.62 125 CYS A N 1
ATOM 973 C CA . CYS A 1 125 ? 29.575 4.454 -35.175 1.00 96.62 125 CYS A CA 1
ATOM 974 C C . CYS A 1 125 ? 30.509 3.367 -35.731 1.00 96.62 125 CYS A C 1
ATOM 976 O O . CYS A 1 125 ? 31.524 3.678 -36.361 1.00 96.62 125 CYS A O 1
ATOM 978 N N . LEU A 1 126 ? 30.145 2.092 -35.564 1.00 96.81 126 LEU A N 1
ATOM 979 C CA . LEU A 1 126 ? 30.927 0.961 -36.066 1.00 96.81 126 LEU A CA 1
ATOM 980 C C . LEU A 1 126 ? 31.050 0.976 -37.594 1.00 96.81 126 LEU A C 1
ATOM 982 O O . LEU A 1 126 ? 32.144 0.768 -38.117 1.00 96.81 126 LEU A O 1
ATOM 986 N N . GLU A 1 127 ? 29.976 1.286 -38.321 1.00 97.19 127 GLU A N 1
ATOM 987 C CA . GLU A 1 127 ? 30.010 1.426 -39.781 1.00 97.19 127 GLU A CA 1
ATOM 988 C C . GLU A 1 127 ? 30.975 2.524 -40.235 1.00 97.19 127 GLU A C 1
ATOM 990 O O . GLU A 1 127 ? 31.702 2.353 -41.220 1.00 97.19 127 GLU A O 1
ATOM 995 N N . LYS A 1 128 ? 31.011 3.651 -39.514 1.00 96.69 128 LYS A N 1
ATOM 996 C CA . LYS A 1 128 ? 31.952 4.738 -39.793 1.00 96.69 128 LYS A CA 1
ATOM 997 C C . LYS A 1 128 ? 33.396 4.271 -39.602 1.00 96.69 128 LYS A C 1
ATOM 999 O O . LYS A 1 128 ? 34.210 4.442 -40.511 1.00 96.69 128 LYS A O 1
ATOM 1004 N N . VAL A 1 129 ? 33.692 3.622 -38.475 1.00 96.81 129 VAL A N 1
ATOM 1005 C CA . VAL A 1 129 ? 35.025 3.064 -38.190 1.00 96.81 129 VAL A CA 1
ATOM 1006 C C . VAL A 1 129 ? 35.429 2.051 -39.261 1.00 96.81 129 VAL A C 1
ATOM 1008 O O . VAL A 1 129 ? 36.556 2.085 -39.757 1.00 96.81 129 VAL A O 1
ATOM 1011 N N . LEU A 1 130 ? 34.513 1.174 -39.670 1.00 97.00 130 LEU A N 1
ATOM 1012 C CA . LEU A 1 130 ? 34.783 0.148 -40.672 1.00 97.00 130 LEU A CA 1
ATOM 1013 C C . LEU A 1 130 ? 35.113 0.762 -42.039 1.00 97.00 130 LEU A C 1
ATOM 1015 O O . LEU A 1 130 ? 36.078 0.342 -42.678 1.00 97.00 130 LEU A O 1
ATOM 1019 N N . LYS A 1 131 ? 34.387 1.807 -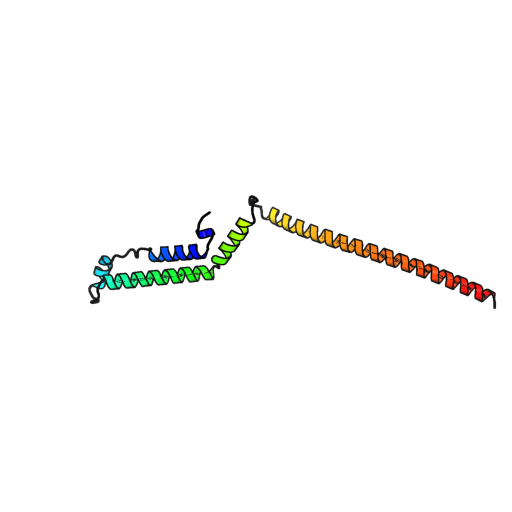42.461 1.00 96.50 131 LYS A N 1
ATOM 1020 C CA . LYS A 1 131 ? 34.689 2.561 -43.692 1.00 96.50 131 LYS A CA 1
ATOM 1021 C C . LYS A 1 131 ? 36.062 3.232 -43.638 1.00 96.50 131 LYS A C 1
ATOM 1023 O O . LYS A 1 131 ? 36.819 3.146 -44.605 1.00 96.50 131 LYS A O 1
ATOM 1028 N N . GLU A 1 132 ? 36.406 3.866 -42.518 1.00 96.12 132 GLU A N 1
ATOM 1029 C CA . GLU A 1 132 ? 37.714 4.506 -42.326 1.00 96.12 132 GLU A CA 1
ATOM 1030 C C . GLU A 1 132 ? 38.859 3.487 -42.387 1.00 96.12 132 GLU A C 1
ATOM 1032 O O . GLU A 1 132 ? 39.852 3.700 -43.089 1.00 96.12 132 GLU A O 1
ATOM 1037 N N . LYS A 1 133 ? 38.707 2.341 -41.711 1.00 95.69 133 LYS A N 1
ATOM 1038 C CA . LYS A 1 133 ? 39.702 1.261 -41.733 1.00 95.69 133 LYS A CA 1
ATOM 1039 C C . LYS A 1 133 ? 39.819 0.618 -43.113 1.00 95.69 133 LYS A C 1
ATOM 1041 O O . LYS A 1 133 ? 40.939 0.413 -43.574 1.00 95.69 133 LYS A O 1
ATOM 1046 N N . ALA A 1 134 ? 38.711 0.376 -43.810 1.00 96.44 134 ALA A N 1
ATOM 1047 C CA . ALA A 1 134 ? 38.733 -0.137 -45.180 1.00 96.44 134 ALA A CA 1
ATOM 1048 C C . ALA A 1 134 ? 39.461 0.824 -46.138 1.00 96.44 134 ALA A C 1
ATOM 1050 O O . ALA A 1 134 ? 40.290 0.394 -46.943 1.00 96.44 134 ALA A O 1
ATOM 1051 N N . ALA A 1 135 ? 39.217 2.133 -46.017 1.00 95.56 135 ALA A N 1
ATOM 1052 C CA . ALA A 1 135 ? 39.925 3.144 -46.799 1.00 95.56 135 ALA A CA 1
ATOM 1053 C C . ALA A 1 135 ? 41.431 3.174 -46.483 1.00 95.56 135 ALA A C 1
ATOM 1055 O O . ALA A 1 135 ? 42.248 3.300 -47.395 1.00 95.56 135 ALA A O 1
ATOM 1056 N N . MET A 1 136 ? 41.808 3.026 -45.209 1.00 95.94 136 MET A N 1
ATOM 1057 C CA . MET A 1 136 ? 43.207 2.939 -44.783 1.00 95.94 136 MET A CA 1
ATOM 1058 C C . MET A 1 136 ? 43.906 1.712 -45.382 1.00 95.94 136 MET A C 1
ATOM 1060 O O . MET A 1 136 ? 44.976 1.858 -45.971 1.00 95.94 136 MET A O 1
ATOM 1064 N N . VAL A 1 137 ? 43.286 0.531 -45.295 1.00 96.00 137 VAL A N 1
ATOM 1065 C CA . VAL A 1 137 ? 43.822 -0.714 -45.873 1.00 96.00 137 VAL A CA 1
ATOM 1066 C C . VAL A 1 137 ? 43.990 -0.582 -47.384 1.00 96.00 137 VAL A C 1
ATOM 1068 O O . VAL A 1 137 ? 45.033 -0.952 -47.917 1.00 96.00 137 VAL A O 1
ATOM 1071 N N . LYS A 1 138 ? 43.013 0.015 -48.079 1.00 95.44 138 LYS A N 1
ATOM 1072 C CA . LYS A 1 138 ? 43.115 0.269 -49.521 1.00 95.44 138 LYS A CA 1
ATOM 1073 C C . LYS A 1 138 ? 44.322 1.150 -49.859 1.00 95.44 138 LYS A C 1
ATOM 1075 O O . LYS A 1 138 ? 45.106 0.790 -50.730 1.00 95.44 138 LYS A O 1
ATOM 1080 N N . ARG A 1 139 ? 44.524 2.254 -49.127 1.00 94.00 139 ARG A N 1
ATOM 1081 C CA . ARG A 1 139 ? 45.697 3.134 -49.306 1.00 94.00 139 ARG A CA 1
ATOM 1082 C C . ARG A 1 139 ? 47.014 2.402 -49.050 1.00 94.00 139 ARG A C 1
ATOM 1084 O O . ARG A 1 139 ? 47.966 2.608 -49.794 1.00 94.00 139 ARG A O 1
ATOM 1091 N N . GLN A 1 140 ? 47.070 1.563 -48.015 1.00 93.19 140 GLN A N 1
ATOM 1092 C CA . GLN A 1 140 ? 48.257 0.763 -47.707 1.00 93.19 140 GLN A CA 1
ATOM 1093 C C . GLN A 1 140 ? 48.550 -0.252 -48.818 1.00 93.19 140 GLN A C 1
ATOM 1095 O O . GLN A 1 140 ? 49.687 -0.326 -49.271 1.00 93.19 140 GLN A O 1
ATOM 1100 N N . MET A 1 141 ? 47.539 -0.967 -49.323 1.00 93.44 141 MET A N 1
ATOM 1101 C CA . MET A 1 141 ? 47.705 -1.871 -50.468 1.00 93.44 141 MET A CA 1
ATOM 1102 C C . MET A 1 141 ? 48.194 -1.142 -51.723 1.00 93.44 141 MET A C 1
ATOM 1104 O O . MET A 1 141 ? 49.100 -1.628 -52.395 1.00 93.44 141 MET A O 1
ATOM 1108 N N . ASP A 1 142 ? 47.618 0.020 -52.040 1.00 91.81 142 ASP A N 1
ATOM 1109 C CA . ASP A 1 142 ? 48.036 0.815 -53.198 1.00 91.81 142 ASP A CA 1
ATOM 1110 C C . ASP A 1 142 ? 49.489 1.309 -53.057 1.00 91.81 142 ASP A C 1
ATOM 1112 O O . ASP A 1 142 ? 50.205 1.405 -54.054 1.00 91.81 142 ASP A O 1
ATOM 1116 N N . ALA A 1 143 ? 49.946 1.594 -51.832 1.00 88.69 143 ALA A N 1
ATOM 1117 C CA . ALA A 1 143 ? 51.331 1.970 -51.552 1.00 88.69 143 ALA A CA 1
ATOM 1118 C C . ALA A 1 143 ? 52.306 0.793 -51.720 1.00 88.69 143 ALA A C 1
ATOM 1120 O O . ALA A 1 143 ? 53.329 0.958 -52.378 1.00 88.69 143 ALA A O 1
ATOM 1121 N N . VAL A 1 144 ? 51.972 -0.395 -51.195 1.00 90.19 144 VAL A N 1
ATOM 1122 C CA . VAL A 1 144 ? 52.781 -1.620 -51.372 1.00 90.19 144 VAL A CA 1
ATOM 1123 C C . VAL A 1 144 ? 52.950 -1.936 -52.854 1.00 90.19 144 VAL A C 1
ATOM 1125 O O . VAL A 1 144 ? 54.076 -2.070 -53.324 1.00 90.19 144 VAL A O 1
ATOM 1128 N N . LYS A 1 145 ? 51.849 -1.936 -53.619 1.00 84.19 145 LYS A N 1
ATOM 1129 C CA . LYS A 1 145 ? 51.899 -2.172 -55.068 1.00 84.19 145 LYS A CA 1
ATOM 1130 C C . LYS A 1 145 ? 52.839 -1.200 -55.776 1.00 84.19 145 LYS A C 1
ATOM 1132 O O . LYS A 1 145 ? 53.553 -1.610 -56.673 1.00 84.19 145 LYS A O 1
ATOM 1137 N N . LYS A 1 146 ? 52.860 0.078 -55.390 1.00 78.38 146 LYS A N 1
ATOM 1138 C CA . LYS A 1 146 ? 53.771 1.069 -55.989 1.00 78.38 146 LYS A CA 1
ATOM 1139 C C . LYS A 1 146 ? 55.244 0.837 -55.635 1.00 78.38 146 LYS A C 1
ATOM 1141 O O . LYS A 1 146 ? 56.092 1.195 -56.443 1.00 78.38 146 LYS A O 1
ATOM 1146 N N . CYS A 1 147 ? 55.547 0.268 -54.470 1.00 72.06 147 CYS A N 1
ATOM 1147 C CA . CYS A 1 147 ? 56.917 -0.074 -54.078 1.00 72.06 147 CYS A CA 1
ATOM 1148 C C . CYS A 1 147 ? 57.438 -1.326 -54.798 1.00 72.06 147 CYS A C 1
ATOM 1150 O O . CYS A 1 147 ? 58.590 -1.322 -55.217 1.00 72.06 147 CYS A O 1
ATOM 1152 N N . ASP A 1 148 ? 56.597 -2.343 -55.014 1.00 59.94 148 ASP A N 1
ATOM 1153 C CA . ASP A 1 148 ? 56.981 -3.565 -55.746 1.00 59.94 148 ASP A CA 1
ATOM 1154 C C . ASP A 1 148 ? 57.314 -3.305 -57.231 1.00 59.94 148 ASP A C 1
ATOM 1156 O O . ASP A 1 148 ? 57.989 -4.110 -57.858 1.00 59.94 148 ASP A O 1
ATOM 1160 N N . PHE A 1 149 ? 56.871 -2.178 -57.803 1.00 53.97 149 PHE A N 1
ATOM 1161 C CA . PHE A 1 149 ? 57.239 -1.739 -59.160 1.00 53.97 149 PHE A CA 1
ATOM 1162 C C . PHE A 1 149 ? 58.553 -0.935 -59.226 1.00 53.97 149 PHE A C 1
ATOM 1164 O O . PHE A 1 149 ? 58.976 -0.568 -60.322 1.00 53.97 149 PHE A O 1
ATOM 1171 N N . MET A 1 150 ? 59.167 -0.603 -58.084 1.00 53.78 150 MET A N 1
ATOM 1172 C CA . MET A 1 150 ? 60.402 0.196 -58.003 1.00 53.78 150 MET A CA 1
ATOM 1173 C C . MET A 1 150 ? 61.641 -0.612 -57.568 1.00 53.78 150 MET A C 1
ATOM 1175 O O . MET A 1 150 ? 62.704 -0.019 -57.373 1.00 53.78 150 MET A O 1
ATOM 1179 N N . LEU A 1 151 ? 61.513 -1.936 -57.439 1.00 45.75 151 LEU A N 1
ATOM 1180 C CA . LEU A 1 151 ? 62.597 -2.913 -57.257 1.00 45.75 151 LEU A CA 1
ATOM 1181 C C . LEU A 1 151 ? 62.733 -3.774 -58.518 1.00 45.75 151 LEU A C 1
ATOM 1183 O O . LEU A 1 151 ? 63.882 -4.154 -58.828 1.00 45.75 151 LEU A O 1
#